Protein AF-A0AAD8E680-F1 (afdb_monomer_lite)

InterPro domains:
  IPR000152 EGF-type aspartate/asparagine hydroxylation site [PS00010] (44-55)
  IPR000742 EGF-like domain [PS00022] (16-27)
  IPR000742 EGF-like domain [PS01186] (16-27)
  IPR000742 EGF-like domain [PS50026] (1-28)
  IPR000742 EGF-like domain [PS50026] (30-57)
  IPR018097 EGF-like calcium-binding, conserved site [PS01187] (30-53)

Secondary structure (DSSP, 8-state):
--TTEEEEEETTEEEEEEPTTEESTTS-EEP-GGGG---SSSEEEEETTEEEEE---

Structure (mmCIF, N/CA/C/O backbone):
data_AF-A0AAD8E680-F1
#
_entry.id   AF-A0AAD8E680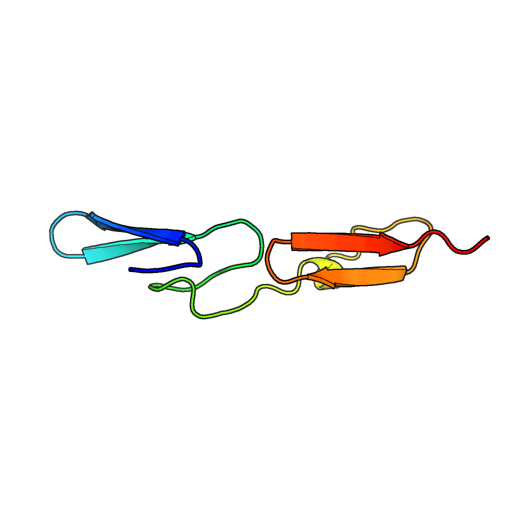-F1
#
loop_
_atom_site.group_PDB
_atom_site.id
_atom_site.type_symbol
_atom_site.label_atom_id
_atom_site.label_alt_id
_atom_site.label_comp_id
_atom_site.label_asym_id
_atom_site.label_entity_id
_atom_site.label_seq_id
_atom_site.pdbx_PDB_ins_code
_atom_site.Cartn_x
_atom_site.Cartn_y
_atom_site.Cartn_z
_atom_site.occupancy
_atom_site.B_iso_or_equiv
_atom_site.auth_seq_id
_atom_site.auth_comp_id
_atom_site.auth_asym_id
_atom_site.auth_atom_id
_atom_site.pdbx_PDB_model_num
ATOM 1 N N . MET A 1 1 ? -9.476 13.311 10.774 1.00 46.47 1 MET A N 1
ATOM 2 C CA . MET A 1 1 ? -9.786 12.975 9.371 1.00 46.47 1 MET A CA 1
ATOM 3 C C . MET A 1 1 ? -8.692 11.995 8.985 1.00 46.47 1 MET A C 1
ATOM 5 O O . MET A 1 1 ? -7.544 12.408 9.014 1.00 46.47 1 MET A O 1
ATOM 9 N N . SER A 1 2 ? -8.972 10.694 8.856 1.00 49.09 2 SER A N 1
ATOM 10 C CA . SER A 1 2 ? -7.917 9.750 8.449 1.00 49.09 2 SER A CA 1
ATOM 11 C C . SER A 1 2 ? -7.700 9.922 6.955 1.00 49.09 2 SER A C 1
ATOM 13 O O . SER A 1 2 ? -8.577 9.589 6.172 1.00 49.09 2 SER A O 1
ATOM 15 N N . GLU A 1 3 ? -6.556 10.472 6.563 1.00 63.97 3 GLU A N 1
ATOM 16 C CA . GLU A 1 3 ? -6.220 10.740 5.155 1.00 63.97 3 GLU A CA 1
ATOM 17 C C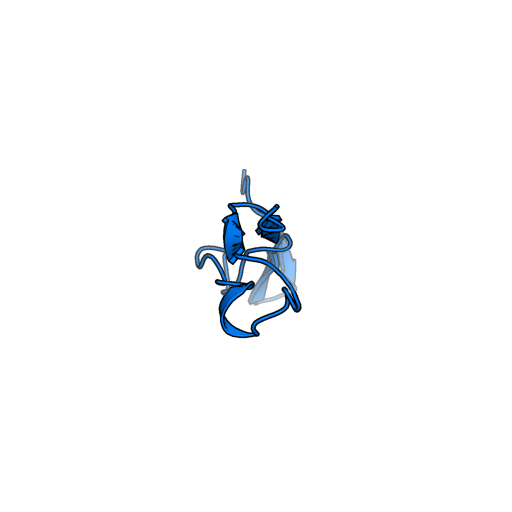 . GLU A 1 3 ? -5.789 9.474 4.385 1.00 63.97 3 GLU A C 1
ATOM 19 O O . GLU A 1 3 ? -5.458 9.555 3.213 1.00 63.97 3 GLU A O 1
ATOM 24 N N . ARG A 1 4 ? -5.791 8.301 5.040 1.00 74.56 4 ARG A N 1
ATOM 25 C CA . ARG A 1 4 ? -5.250 7.021 4.530 1.00 74.56 4 ARG A CA 1
ATOM 26 C C . ARG A 1 4 ? -6.260 5.863 4.549 1.00 74.56 4 ARG A C 1
ATOM 28 O O . ARG A 1 4 ? -5.911 4.702 4.354 1.00 74.56 4 ARG A O 1
ATOM 35 N N .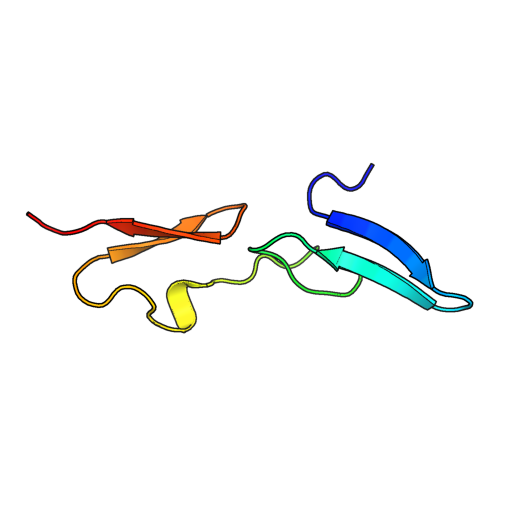 GLY A 1 5 ? -7.522 6.162 4.859 1.00 75.56 5 GLY A N 1
ATOM 36 C CA . GLY A 1 5 ? -8.579 5.159 4.978 1.00 75.56 5 GLY A CA 1
ATOM 37 C C . GLY A 1 5 ? -9.829 5.681 5.681 1.00 75.56 5 GLY A C 1
ATOM 38 O O . GLY A 1 5 ? -9.796 6.689 6.393 1.00 75.56 5 GLY A O 1
ATOM 39 N N . THR A 1 6 ? -10.943 4.974 5.504 1.00 83.25 6 THR A N 1
ATOM 40 C CA . THR A 1 6 ? -12.220 5.318 6.138 1.00 83.25 6 THR A CA 1
ATOM 41 C C . THR A 1 6 ? -12.359 4.555 7.446 1.00 83.25 6 THR A C 1
ATOM 43 O O . THR A 1 6 ? -12.585 3.349 7.470 1.00 83.25 6 THR A O 1
ATOM 46 N N . CYS A 1 7 ? -12.234 5.262 8.565 1.00 80.88 7 CYS A N 1
ATOM 47 C CA . CYS A 1 7 ? -12.406 4.659 9.878 1.00 80.88 7 CYS A CA 1
ATOM 48 C C . CYS A 1 7 ? -13.870 4.657 10.306 1.00 80.88 7 CYS A C 1
ATOM 50 O O . CYS A 1 7 ? -14.459 5.717 10.523 1.00 80.88 7 CYS A O 1
ATOM 52 N N . ALA A 1 8 ? -14.444 3.463 10.460 1.00 82.19 8 ALA A N 1
ATOM 53 C CA . ALA A 1 8 ? -15.822 3.282 10.883 1.00 82.19 8 ALA A CA 1
ATOM 54 C C . ALA A 1 8 ? -15.886 2.530 12.216 1.00 82.19 8 ALA A C 1
ATOM 56 O O . ALA A 1 8 ? -15.196 1.538 12.463 1.00 82.19 8 ALA A O 1
ATOM 57 N N . ARG A 1 9 ? -16.761 2.995 13.106 1.00 77.75 9 ARG A N 1
ATOM 58 C CA . ARG A 1 9 ? -17.050 2.270 14.341 1.00 77.75 9 ARG A CA 1
ATOM 59 C C . ARG A 1 9 ? -17.923 1.061 14.002 1.00 77.75 9 ARG A C 1
ATOM 61 O O . ARG A 1 9 ? -19.084 1.225 13.641 1.00 77.75 9 ARG A O 1
ATOM 68 N N . ASN A 1 10 ? -17.377 -0.142 14.144 1.00 80.12 10 ASN A N 1
ATOM 69 C CA . ASN A 1 10 ? -18.089 -1.395 13.912 1.00 80.12 10 ASN A CA 1
ATOM 70 C C . ASN A 1 10 ? -18.537 -1.972 15.268 1.00 80.12 10 ASN A C 1
ATOM 72 O O . ASN A 1 10 ? -17.900 -2.842 15.862 1.00 80.12 10 ASN A O 1
ATOM 76 N N . GLY A 1 11 ? -19.597 -1.380 15.828 1.00 81.88 11 GLY A N 1
ATOM 77 C CA . GLY A 1 1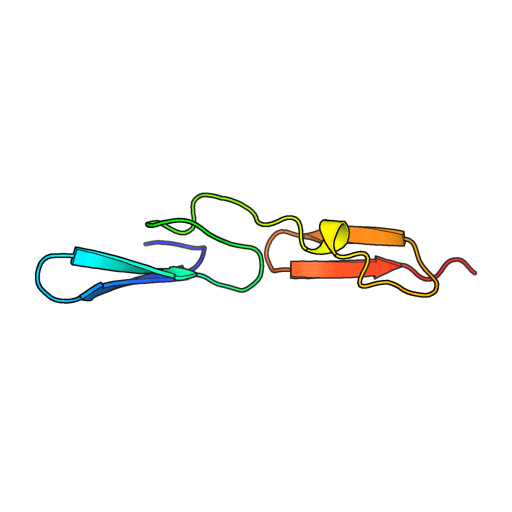1 ? -20.124 -1.747 17.146 1.00 81.88 11 GLY A CA 1
ATOM 78 C C . GLY A 1 11 ? -19.203 -1.340 18.307 1.00 81.88 11 GLY A C 1
ATOM 79 O O . GLY A 1 11 ? -18.995 -0.149 18.569 1.00 81.88 11 GLY A O 1
ATOM 80 N N . THR A 1 12 ? -18.676 -2.327 19.041 1.00 80.56 12 THR A N 1
ATOM 81 C CA . THR A 1 12 ? -17.718 -2.133 20.150 1.00 80.56 12 THR A CA 1
ATOM 82 C C . THR A 1 12 ? -16.267 -2.035 19.683 1.00 80.56 12 THR A C 1
ATOM 84 O O . THR A 1 12 ? -15.412 -1.633 20.469 1.00 80.56 12 THR A O 1
ATOM 87 N N . GLN A 1 13 ? -15.983 -2.365 18.420 1.00 73.88 13 GLN A N 1
ATOM 88 C CA . GLN A 1 13 ? -14.636 -2.385 17.866 1.00 73.88 13 GLN A CA 1
ATOM 89 C C . GLN A 1 13 ? -14.462 -1.271 16.828 1.00 73.88 13 GLN A C 1
ATOM 91 O O . GLN A 1 13 ? -15.368 -0.949 16.056 1.00 73.88 13 GLN A O 1
ATOM 96 N N . PHE A 1 14 ? -13.290 -0.647 16.830 1.00 78.81 14 PHE A N 1
ATOM 97 C CA . PHE A 1 14 ? -12.924 0.358 15.842 1.00 78.81 14 PHE A CA 1
ATOM 98 C C . PHE A 1 14 ? -12.195 -0.341 14.700 1.00 78.81 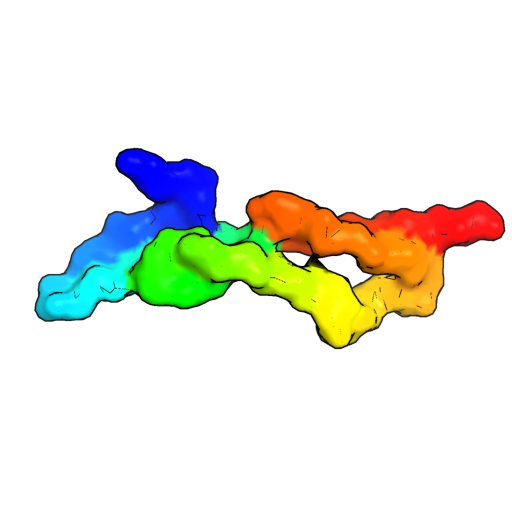14 PHE A C 1
ATOM 100 O O . PHE A 1 14 ? -11.182 -0.997 14.941 1.00 78.81 14 PHE A O 1
ATOM 107 N N . ARG A 1 15 ? -12.724 -0.244 13.479 1.00 78.69 15 ARG A N 1
ATOM 108 C CA . ARG A 1 15 ? -12.097 -0.836 12.299 1.00 78.69 15 ARG A CA 1
ATOM 109 C C . ARG A 1 15 ? -11.954 0.232 11.232 1.00 78.69 15 ARG A C 1
ATOM 111 O O . ARG A 1 15 ? -12.938 0.855 10.841 1.00 78.69 15 ARG A O 1
ATOM 118 N N . CYS A 1 16 ? -10.732 0.434 10.766 1.00 85.44 16 CYS A N 1
ATOM 119 C CA . CYS A 1 16 ? -10.501 1.251 9.591 1.00 85.44 16 CYS A CA 1
ATOM 120 C C . CYS A 1 16 ? -10.485 0.388 8.340 1.00 85.44 16 CYS A C 1
ATOM 122 O O . CYS A 1 16 ? -9.892 -0.691 8.324 1.00 85.44 16 CYS A O 1
ATOM 124 N N . ASP A 1 17 ? -11.195 0.865 7.325 1.00 83.44 17 ASP A N 1
ATOM 125 C CA . ASP A 1 17 ? -11.078 0.369 5.968 1.00 83.44 17 ASP A CA 1
ATOM 126 C C . ASP A 1 17 ? -9.920 1.122 5.316 1.00 83.44 17 ASP A C 1
ATOM 128 O O . ASP A 1 17 ? -9.999 2.332 5.067 1.00 83.44 17 ASP A O 1
ATOM 132 N N . CYS A 1 18 ? -8.793 0.431 5.199 1.00 83.88 18 CYS A N 1
ATOM 133 C CA . CYS A 1 18 ? -7.542 1.009 4.746 1.00 83.88 18 CYS A CA 1
ATOM 134 C C . CYS A 1 18 ? -7.505 1.058 3.228 1.00 83.88 18 CYS A C 1
ATOM 136 O O . CYS A 1 18 ? -7.941 0.119 2.564 1.00 83.88 18 CYS A O 1
ATOM 138 N N . GLY A 1 19 ? -6.973 2.155 2.685 1.00 77.94 19 GLY A N 1
ATOM 139 C CA . GLY A 1 19 ? -6.659 2.203 1.265 1.00 77.94 19 GLY A CA 1
ATOM 140 C C . GLY A 1 19 ? -5.632 1.126 0.879 1.00 77.94 19 GLY A C 1
ATOM 141 O O . GLY A 1 19 ? -4.946 0.583 1.755 1.00 77.94 19 GLY A O 1
ATOM 142 N N . PRO A 1 20 ? -5.508 0.810 -0.421 1.00 75.31 20 PRO A N 1
ATOM 143 C CA . PRO A 1 20 ? -4.374 0.027 -0.917 1.00 75.31 20 PRO A CA 1
ATOM 144 C C . PRO A 1 20 ? -3.060 0.684 -0.461 1.00 75.31 20 PRO A C 1
ATOM 146 O O . PRO A 1 20 ? -2.994 1.909 -0.406 1.00 75.31 20 PRO A O 1
ATOM 149 N N . GLY A 1 21 ? -2.043 -0.091 -0.081 1.00 78.50 21 GLY A N 1
ATOM 150 C CA . GLY A 1 21 ? -0.842 0.465 0.555 1.00 78.50 21 GLY A CA 1
ATOM 151 C C . GLY A 1 21 ? -0.845 0.418 2.080 1.00 78.50 21 GLY A C 1
ATOM 152 O O . GLY A 1 21 ? 0.189 0.679 2.683 1.00 78.50 21 GLY A O 1
ATOM 153 N N . TYR A 1 22 ? -1.968 0.108 2.749 1.00 83.00 22 TYR A N 1
ATOM 154 C CA . TYR A 1 22 ? -2.066 0.281 4.205 1.00 83.00 22 TYR A CA 1
ATOM 155 C C . TYR A 1 22 ? -2.697 -0.872 4.973 1.00 83.00 22 TYR A C 1
ATOM 157 O O . TYR A 1 22 ? -3.661 -1.510 4.558 1.00 83.00 22 TYR A O 1
ATOM 165 N N . GLY A 1 23 ? -2.183 -1.074 6.184 1.00 81.19 23 GLY A N 1
ATOM 166 C CA . GLY A 1 23 ? -2.633 -2.093 7.115 1.00 81.19 23 GLY A CA 1
ATOM 167 C C . GLY A 1 23 ? -2.624 -1.635 8.571 1.00 81.19 23 GLY A C 1
ATOM 168 O O . GLY A 1 23 ? -2.113 -0.578 8.951 1.00 81.19 23 GLY A O 1
ATOM 169 N N . GLY A 1 24 ? -3.206 -2.480 9.417 1.00 82.25 24 GLY A N 1
ATOM 170 C CA . GLY A 1 24 ? -3.354 -2.247 10.851 1.00 82.25 24 GLY A CA 1
ATOM 171 C C . GLY A 1 24 ? -4.724 -1.703 11.262 1.00 82.25 24 GLY A C 1
ATOM 172 O O . GLY A 1 24 ? -5.523 -1.314 10.414 1.00 82.25 24 GLY A O 1
ATOM 173 N N . PRO A 1 25 ? -5.006 -1.648 12.577 1.00 80.69 25 PRO A N 1
ATOM 174 C CA . PRO A 1 25 ? -6.294 -1.195 13.109 1.00 80.69 25 PRO A CA 1
ATOM 175 C C . PRO A 1 25 ? -6.691 0.225 12.690 1.00 80.69 25 PRO A C 1
ATOM 177 O O . PRO A 1 25 ? -7.882 0.524 12.615 1.00 80.69 25 PRO A O 1
ATOM 180 N N . LEU A 1 26 ? -5.698 1.086 12.441 1.00 81.31 26 LEU A N 1
ATOM 181 C CA . LEU A 1 26 ? -5.855 2.497 12.096 1.00 81.31 26 LEU A CA 1
ATOM 182 C C . LEU A 1 26 ? -5.228 2.855 10.742 1.00 81.31 26 LEU A C 1
ATOM 184 O O . LEU A 1 26 ? -5.023 4.038 10.477 1.00 81.31 26 LEU A O 1
ATOM 188 N N . CYS A 1 27 ? -4.893 1.867 9.903 1.00 84.25 27 CYS A N 1
ATOM 189 C CA . CYS A 1 27 ? -4.169 2.097 8.644 1.00 84.25 27 CYS A CA 1
ATOM 190 C C . CYS A 1 27 ? -2.840 2.837 8.859 1.00 84.25 27 CYS A C 1
ATOM 192 O O . CYS A 1 27 ? -2.425 3.667 8.054 1.00 84.25 27 CYS A O 1
ATOM 194 N N . GLN A 1 28 ? -2.202 2.587 10.007 1.00 82.25 28 GLN A N 1
ATOM 195 C CA . GLN A 1 28 ? -0.963 3.255 10.392 1.00 82.25 28 GLN A CA 1
ATOM 196 C C . GLN A 1 28 ? 0.287 2.574 9.829 1.00 82.25 28 GLN A C 1
ATOM 198 O O . GLN A 1 28 ? 1.370 3.153 9.888 1.00 82.25 28 GLN A O 1
ATOM 203 N N . HIS A 1 29 ? 0.158 1.343 9.335 1.00 82.75 29 HIS A N 1
ATOM 204 C CA . HIS A 1 29 ? 1.258 0.624 8.711 1.00 82.75 29 HIS A CA 1
ATOM 205 C C . HIS A 1 29 ? 1.168 0.799 7.201 1.00 82.75 29 HIS A C 1
ATOM 207 O O . HIS A 1 29 ? 0.136 0.459 6.631 1.00 82.75 29 HIS A O 1
ATOM 213 N N . ASN A 1 30 ? 2.240 1.288 6.575 1.00 81.62 30 ASN A N 1
ATOM 214 C CA . ASN A 1 30 ? 2.417 1.131 5.133 1.00 81.62 30 ASN A CA 1
ATOM 215 C C . ASN A 1 30 ? 2.723 -0.348 4.876 1.00 81.62 30 ASN A C 1
ATOM 217 O O . ASN A 1 30 ? 3.607 -0.915 5.527 1.00 81.62 30 ASN A O 1
ATOM 221 N N . LEU A 1 31 ? 1.953 -0.980 4.005 1.00 86.00 31 LEU A N 1
ATOM 222 C CA . LEU A 1 31 ? 2.227 -2.317 3.513 1.00 86.00 31 LEU A CA 1
ATOM 223 C C . LEU A 1 31 ? 3.170 -2.167 2.331 1.00 86.00 31 LEU A C 1
ATOM 225 O O . LEU A 1 31 ? 2.868 -1.428 1.413 1.00 86.00 31 LEU A O 1
ATOM 229 N N . ASP A 1 32 ? 4.301 -2.863 2.368 1.00 85.88 32 ASP A N 1
ATOM 230 C CA . ASP A 1 32 ? 5.204 -2.901 1.224 1.00 85.88 32 ASP A CA 1
ATOM 231 C C . ASP A 1 32 ? 4.669 -3.932 0.219 1.00 85.88 32 ASP A C 1
ATOM 233 O O . ASP A 1 32 ? 4.861 -5.147 0.372 1.00 85.88 32 ASP A O 1
ATOM 237 N N . GLU A 1 33 ? 3.948 -3.465 -0.803 1.00 87.06 33 GLU A N 1
ATOM 238 C CA . GLU A 1 33 ? 3.412 -4.350 -1.843 1.00 87.06 33 GLU A CA 1
ATOM 239 C C . GLU A 1 33 ? 4.508 -4.985 -2.712 1.00 87.06 33 GLU A C 1
ATOM 241 O O . GLU A 1 33 ? 4.264 -5.999 -3.378 1.00 87.06 33 GLU A O 1
ATOM 246 N N . CYS A 1 34 ? 5.734 -4.455 -2.681 1.00 88.25 34 CYS A N 1
ATOM 247 C CA . CYS A 1 34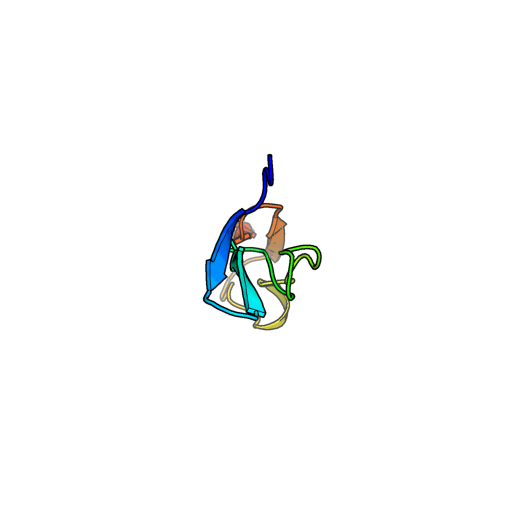 ? 6.856 -5.009 -3.426 1.00 88.25 34 CYS A CA 1
ATOM 248 C C . CYS A 1 34 ? 7.411 -6.299 -2.822 1.00 88.25 34 CYS A C 1
ATOM 250 O O . CYS A 1 34 ? 8.049 -7.067 -3.545 1.00 88.25 34 CYS A O 1
ATOM 252 N N . VAL A 1 35 ? 7.108 -6.609 -1.556 1.00 86.38 35 VAL A N 1
ATOM 253 C CA . VAL A 1 35 ? 7.521 -7.868 -0.905 1.00 86.38 35 VAL A CA 1
ATOM 254 C C . VAL A 1 35 ? 6.993 -9.092 -1.659 1.00 86.38 35 VAL A C 1
ATOM 256 O O . VAL A 1 35 ? 7.678 -10.109 -1.757 1.00 86.38 35 VAL A O 1
ATOM 259 N N . SER A 1 36 ? 5.808 -8.985 -2.266 1.00 85.31 36 SER A N 1
ATOM 260 C CA . SER A 1 36 ? 5.216 -10.064 -3.072 1.00 85.31 36 SER A CA 1
ATOM 261 C C . SER A 1 36 ? 5.836 -10.193 -4.470 1.00 85.31 36 SER A C 1
ATOM 263 O O . SER A 1 36 ? 5.406 -11.037 -5.251 1.00 85.31 36 SER A O 1
ATOM 265 N N . SER A 1 37 ? 6.831 -9.362 -4.801 1.00 84.81 37 SER A N 1
ATOM 266 C CA . SER A 1 37 ? 7.464 -9.278 -6.123 1.00 84.81 37 SER A CA 1
ATOM 267 C C . SER A 1 37 ? 6.449 -9.229 -7.282 1.00 84.81 37 SER A C 1
ATOM 269 O O . SER A 1 37 ? 6.525 -10.041 -8.204 1.00 84.81 37 SER A O 1
ATOM 271 N N . PRO A 1 38 ? 5.484 -8.284 -7.271 1.00 85.62 38 PRO A N 1
ATOM 272 C CA . PRO A 1 38 ? 4.433 -8.216 -8.289 1.00 85.62 38 PRO A CA 1
ATOM 273 C C . PRO A 1 38 ? 4.955 -7.802 -9.677 1.00 85.62 38 PRO A C 1
ATOM 275 O O . PRO A 1 38 ? 4.290 -8.024 -10.689 1.00 85.62 38 PRO A O 1
ATOM 278 N N . CYS A 1 39 ? 6.140 -7.190 -9.749 1.00 88.75 39 CYS A N 1
ATOM 279 C CA . CYS A 1 39 ? 6.755 -6.755 -11.000 1.00 88.75 39 CYS A CA 1
ATOM 280 C C . CYS A 1 39 ? 7.595 -7.882 -11.615 1.00 88.75 39 CYS A C 1
ATOM 282 O O . CYS A 1 39 ? 8.664 -8.209 -11.112 1.00 88.75 39 CYS A O 1
ATOM 284 N N . VAL A 1 40 ? 7.129 -8.441 -12.736 1.00 85.38 40 VAL A N 1
ATOM 285 C CA . VAL A 1 40 ? 7.802 -9.563 -13.421 1.00 85.38 40 VAL A CA 1
ATOM 286 C C . VAL A 1 40 ? 9.050 -9.115 -14.195 1.00 85.38 40 VAL A C 1
ATOM 288 O O . VAL A 1 40 ? 10.069 -9.796 -14.166 1.00 85.38 40 VAL A O 1
ATOM 291 N N . HIS A 1 41 ? 8.995 -7.959 -14.867 1.00 84.69 41 HIS A N 1
ATOM 292 C CA . HIS A 1 41 ? 10.095 -7.419 -15.684 1.00 84.69 41 HIS A CA 1
ATOM 293 C C . HIS A 1 41 ? 10.355 -5.943 -15.367 1.00 84.69 41 HIS A C 1
ATOM 295 O O . HIS A 1 41 ? 10.256 -5.066 -16.226 1.00 84.69 41 HIS A O 1
ATOM 301 N N . GLY A 1 42 ? 10.636 -5.645 -14.103 1.00 88.62 42 GLY A N 1
ATOM 302 C CA . GLY A 1 42 ? 10.912 -4.280 -13.686 1.00 88.62 42 GLY A CA 1
ATOM 303 C C . GLY A 1 42 ? 11.276 -4.163 -12.219 1.00 88.62 42 GLY A C 1
ATOM 304 O O . GLY A 1 42 ? 11.215 -5.128 -11.462 1.00 88.62 42 GLY A O 1
ATOM 305 N N . ILE A 1 43 ? 11.632 -2.948 -11.824 1.00 90.19 43 ILE A N 1
ATOM 306 C CA . ILE A 1 43 ? 11.883 -2.592 -10.434 1.00 90.19 43 ILE A CA 1
ATOM 307 C C . ILE A 1 43 ? 10.545 -2.220 -9.801 1.00 90.19 43 ILE A C 1
ATOM 309 O O . ILE A 1 43 ? 9.858 -1.318 -10.283 1.00 90.19 43 ILE A O 1
ATOM 313 N N . CYS A 1 44 ? 10.178 -2.919 -8.731 1.00 90.81 44 CYS A N 1
ATOM 314 C CA . CYS A 1 44 ? 9.047 -2.529 -7.903 1.00 90.81 44 CYS A CA 1
ATOM 315 C C . CYS A 1 44 ? 9.455 -1.391 -6.968 1.00 90.81 44 CYS A C 1
ATOM 317 O O . CYS A 1 44 ? 10.514 -1.451 -6.343 1.00 90.81 44 CYS A O 1
ATOM 319 N N . VAL A 1 45 ? 8.618 -0.363 -6.880 1.00 89.75 45 VAL A N 1
ATOM 320 C CA . VAL A 1 45 ? 8.774 0.746 -5.940 1.00 89.75 45 VAL A CA 1
ATOM 321 C C . VAL A 1 45 ? 7.481 0.885 -5.149 1.00 89.75 45 VAL A C 1
ATOM 323 O O . VAL A 1 45 ? 6.428 1.148 -5.736 1.00 89.75 45 VAL A O 1
ATOM 326 N N . ASP A 1 46 ? 7.591 0.712 -3.833 1.00 85.56 46 ASP A N 1
ATOM 327 C CA . ASP A 1 46 ? 6.516 0.960 -2.875 1.00 85.56 46 ASP A CA 1
ATOM 328 C C . ASP A 1 46 ? 6.115 2.439 -2.914 1.00 85.56 46 ASP A C 1
ATOM 330 O O . ASP A 1 46 ? 6.965 3.337 -2.975 1.00 85.56 46 ASP A O 1
ATOM 334 N N . GLN A 1 47 ? 4.817 2.703 -2.934 1.00 81.69 47 GLN A N 1
ATOM 335 C CA . GLN A 1 47 ? 4.236 4.036 -2.941 1.00 81.69 47 GLN A CA 1
ATOM 336 C C . GLN A 1 47 ? 3.183 4.156 -1.843 1.00 81.69 47 GLN A C 1
ATOM 338 O O . GLN A 1 47 ? 2.672 3.196 -1.285 1.00 81.69 47 GLN A O 1
ATOM 343 N N . GLN A 1 48 ? 2.828 5.399 -1.543 1.00 70.69 48 GLN A N 1
ATOM 344 C CA . GLN A 1 48 ? 1.904 5.722 -0.467 1.00 70.69 48 GLN A CA 1
ATOM 345 C C . GLN A 1 48 ? 0.454 5.245 -0.719 1.00 70.69 48 GLN A C 1
ATOM 347 O O . GLN A 1 48 ? -0.346 5.344 0.193 1.00 70.69 48 GLN A O 1
ATOM 352 N N . ASP A 1 49 ? 0.112 4.741 -1.909 1.00 69.75 49 ASP A N 1
ATOM 353 C CA . ASP A 1 49 ? -1.223 4.218 -2.266 1.00 69.75 49 ASP A CA 1
ATOM 354 C C . ASP A 1 49 ? -1.125 2.886 -3.054 1.00 69.75 49 ASP A C 1
ATOM 356 O O . ASP A 1 49 ? -1.973 2.569 -3.894 1.00 69.75 49 ASP A O 1
ATOM 360 N N . GLY A 1 50 ? -0.050 2.116 -2.849 1.00 81.06 50 GLY A N 1
ATOM 361 C CA . GLY A 1 50 ? 0.208 0.850 -3.543 1.00 81.06 50 GLY A CA 1
ATOM 362 C C . GLY A 1 50 ? 1.625 0.772 -4.108 1.00 81.06 50 GLY A C 1
ATOM 363 O O . GLY A 1 50 ? 2.520 1.462 -3.650 1.00 81.06 50 GLY A O 1
ATOM 364 N N . TYR A 1 51 ? 1.839 0.013 -5.185 1.00 86.50 51 TYR A N 1
ATOM 365 C CA . TYR A 1 51 ? 3.157 -0.111 -5.821 1.00 86.50 51 TYR A CA 1
ATOM 366 C C . TYR A 1 51 ? 3.173 0.385 -7.263 1.00 86.50 51 TYR A C 1
ATOM 368 O O . TYR A 1 51 ? 2.167 0.372 -7.978 1.00 86.50 51 TYR A O 1
ATOM 376 N N . ARG A 1 52 ? 4.367 0.750 -7.736 1.00 87.06 52 ARG A N 1
ATOM 377 C CA . ARG A 1 52 ? 4.625 1.027 -9.148 1.00 87.06 52 ARG A CA 1
ATOM 378 C C . ARG A 1 52 ? 5.763 0.164 -9.670 1.00 87.06 52 ARG A C 1
ATOM 380 O O . ARG A 1 52 ? 6.836 0.107 -9.079 1.00 87.06 52 ARG A O 1
ATOM 387 N N . CYS A 1 53 ? 5.539 -0.463 -10.822 1.00 90.81 53 CYS A N 1
ATOM 388 C CA . CYS A 1 53 ? 6.589 -1.151 -11.561 1.00 90.81 53 CYS A CA 1
ATOM 389 C C . CYS A 1 53 ? 7.255 -0.195 -12.550 1.00 90.81 53 CYS A C 1
ATOM 391 O O . CYS A 1 53 ? 6.585 0.416 -13.385 1.00 90.81 53 CYS A O 1
ATOM 393 N N . PHE A 1 54 ? 8.578 -0.107 -12.488 1.00 89.31 54 PHE A N 1
ATOM 394 C CA . PHE A 1 54 ? 9.397 0.557 -13.490 1.00 89.31 54 PHE A CA 1
ATOM 395 C C . PHE A 1 54 ? 10.041 -0.497 -14.379 1.00 89.31 54 PHE A C 1
ATOM 397 O O . PHE A 1 54 ? 10.939 -1.219 -13.946 1.00 89.31 54 PHE A O 1
ATOM 404 N N . CYS A 1 55 ? 9.582 -0.593 -15.624 1.00 84.69 55 CYS A N 1
ATOM 405 C CA . CYS A 1 55 ? 10.259 -1.409 -16.622 1.00 84.69 55 CYS A CA 1
ATOM 406 C C . CYS A 1 55 ? 11.653 -0.823 -16.875 1.00 84.69 55 CYS A C 1
ATOM 408 O O . CYS A 1 55 ? 11.788 0.387 -17.071 1.00 84.69 55 CYS A O 1
ATOM 410 N N . GLN A 1 56 ? 12.680 -1.670 -16.857 1.00 74.25 56 GLN A N 1
ATOM 411 C CA . GLN A 1 56 ? 13.994 -1.271 -17.353 1.00 74.25 56 GLN A CA 1
ATOM 412 C C . GLN A 1 56 ? 13.964 -1.303 -18.893 1.00 74.25 56 GLN A C 1
ATOM 414 O O . GLN A 1 56 ? 13.338 -2.215 -19.441 1.00 74.25 56 GLN A O 1
ATOM 419 N N . PRO A 1 57 ? 14.535 -0.289 -19.571 1.00 71.12 57 PRO A N 1
ATOM 420 C CA . PRO A 1 57 ? 14.571 -0.217 -21.031 1.00 71.12 57 PRO A CA 1
ATOM 421 C C . PRO A 1 57 ? 15.411 -1.331 -21.664 1.00 71.12 57 PRO A C 1
ATOM 423 O O . PRO A 1 57 ? 16.341 -1.833 -20.992 1.00 71.12 57 PRO A O 1
#

Foldseek 3Di:
DLPFFAWDDPDPAIATPGAAQADDRSSPDGDQQCVVVPAPAADWDRDSRYIDGDHDD

Sequence (57 aa):
MSERGTCARNGTQFRCDCGPGYGGPLCQHNLDECVSSPCVHGICVDQQDGYRCFCQP

pLDDT: mean 80.9, std 8.41, range [46.47, 90.81]

Organism: Diploptera punctata (NCBI:txid6984)

Radius of gyration: 14.33 Å; chains: 1; bounding box: 35×23×41 Å